Protein AF-A0A9L0J9Z4-F1 (afdb_monomer_lite)

Sequence (162 aa):
MTYRLHKELVSAAKSDNLDYRLGAIHSLVYKLPEKNREMLELLIRHLVNVCEYSKENLMTPSNMGVIFGPTLMRAQEDTVAAMMNIKFQNIVVEILIEHFVKIYSGPPEESAAPPVPPPRVTARRHKPITISKRLLRERTVFYTSSLDESEAILTGCESILI

Foldseek 3Di:
DDQVCLVQLLVQLPDPDPVSNLLSLLQSLVVDDPVLSVVVLVVLVVLLVVCVCCVPVVRHLLNVLLVCLCVSRPHPDDDPVVVVSSSSSSSSSSSCNVCVCVSPVDRPDPPDDRPDPPPPPPDPPDDPDPPPDDDDDDDDDDDDDDDDDDDDDDDDDDDDDD

Organism: Equus asinus (NCBI:txid9793)

InterPro domains:
  IPR000198 Rho GTPase-activating protein domain [PF00620] (1-76)
  IPR000198 Rho GTPase-activating protein domain [PS50238] (1-104)
  IPR000198 Rho GTPase-activating protein domain [SM00324] (1-101)
  IPR008936 Rho GTPase activation protein [G3DSA:1.10.555.10] (1-113)
  IPR008936 Rho GTPase activation protein [SSF48350] (1-107)
  IPR047234 GRAF family [PTHR12552] (1-144)

pLDDT: mean 78.12, std 23.97, range [29.77, 98.25]

Structure (mmCIF, N/CA/C/O backbone):
data_AF-A0A9L0J9Z4-F1
#
_entry.id   AF-A0A9L0J9Z4-F1
#
loop_
_atom_site.group_PDB
_atom_site.id
_atom_site.type_symbol
_atom_site.label_atom_id
_atom_site.label_alt_id
_atom_site.label_comp_id
_atom_site.label_asym_id
_atom_site.label_entity_id
_atom_site.label_seq_id
_atom_site.pdbx_PDB_ins_code
_atom_site.Cartn_x
_atom_site.Cartn_y
_atom_site.Cartn_z
_atom_site.occupancy
_atom_site.B_iso_or_equiv
_atom_site.auth_seq_id
_atom_site.auth_comp_id
_atom_site.auth_asym_id
_atom_site.auth_atom_id
_atom_site.pdbx_PDB_model_num
ATOM 1 N N . MET A 1 1 ? 5.183 -8.345 -1.638 1.00 73.69 1 MET A N 1
ATOM 2 C CA . MET A 1 1 ? 4.735 -8.205 -3.045 1.00 73.69 1 MET A CA 1
ATOM 3 C C . MET A 1 1 ? 5.771 -8.791 -3.992 1.00 73.69 1 MET A C 1
ATOM 5 O O . MET A 1 1 ? 6.926 -8.889 -3.607 1.00 73.69 1 MET A O 1
ATOM 9 N N . THR A 1 2 ? 5.393 -9.191 -5.211 1.00 83.81 2 THR A N 1
ATOM 10 C CA . THR A 1 2 ? 6.354 -9.691 -6.218 1.00 83.81 2 THR A CA 1
ATOM 11 C C . THR A 1 2 ? 6.984 -8.549 -7.022 1.00 83.81 2 THR A C 1
ATOM 13 O O . THR A 1 2 ? 6.273 -7.607 -7.374 1.00 83.81 2 THR A O 1
ATOM 16 N N . TYR A 1 3 ? 8.250 -8.681 -7.434 1.00 85.56 3 TYR A N 1
ATOM 17 C CA . TYR A 1 3 ? 8.933 -7.686 -8.281 1.00 85.56 3 TYR A CA 1
ATOM 18 C C . TYR A 1 3 ? 8.265 -7.457 -9.644 1.00 85.56 3 TYR A C 1
ATOM 20 O O . TYR A 1 3 ? 8.290 -6.344 -10.161 1.00 85.56 3 TYR A O 1
ATOM 28 N N . ARG A 1 4 ? 7.616 -8.484 -10.210 1.00 87.19 4 ARG A N 1
ATOM 29 C CA . ARG A 1 4 ? 6.991 -8.414 -11.543 1.00 87.19 4 ARG A CA 1
ATOM 30 C C . ARG A 1 4 ? 5.909 -7.334 -11.637 1.00 87.19 4 ARG A C 1
ATOM 32 O O . ARG A 1 4 ? 5.914 -6.565 -12.586 1.00 87.19 4 ARG A O 1
ATOM 39 N N . LEU A 1 5 ? 5.033 -7.251 -10.634 1.00 89.12 5 LEU A N 1
ATOM 40 C CA . LEU A 1 5 ? 3.915 -6.297 -10.606 1.00 89.12 5 LEU A CA 1
ATOM 41 C C . LEU A 1 5 ? 4.274 -4.952 -9.955 1.00 89.12 5 LEU A C 1
ATOM 43 O O . LEU A 1 5 ? 3.463 -4.030 -9.960 1.00 89.12 5 LEU A O 1
ATOM 47 N N . HIS A 1 6 ? 5.483 -4.817 -9.396 1.00 90.50 6 HIS A N 1
ATOM 48 C CA . HIS A 1 6 ? 5.912 -3.619 -8.665 1.00 90.50 6 HIS A CA 1
ATOM 49 C C . HIS A 1 6 ? 5.764 -2.344 -9.501 1.00 90.50 6 HIS A C 1
ATOM 51 O O . HIS A 1 6 ? 5.136 -1.383 -9.055 1.00 90.50 6 HIS A O 1
ATOM 57 N N . LYS A 1 7 ? 6.273 -2.363 -10.740 1.00 91.44 7 LYS A N 1
ATOM 58 C CA . LYS A 1 7 ? 6.216 -1.213 -11.654 1.00 91.44 7 LYS A CA 1
ATOM 59 C C . LYS A 1 7 ? 4.777 -0.806 -11.974 1.00 91.44 7 LYS A C 1
ATOM 61 O O . LYS A 1 7 ? 4.483 0.386 -12.004 1.00 91.44 7 LYS A O 1
ATOM 66 N N . GLU A 1 8 ? 3.888 -1.776 -12.181 1.00 93.56 8 GLU A N 1
ATOM 67 C CA . GLU A 1 8 ? 2.475 -1.529 -12.495 1.00 93.56 8 GLU A CA 1
ATOM 68 C C . GLU A 1 8 ? 1.733 -0.914 -11.306 1.00 93.56 8 GLU A C 1
ATOM 70 O O . GLU A 1 8 ? 1.020 0.071 -11.477 1.00 93.56 8 GLU A O 1
ATOM 75 N N . LEU A 1 9 ? 1.964 -1.418 -10.092 1.00 93.88 9 LEU A N 1
ATOM 76 C CA . LEU A 1 9 ? 1.356 -0.877 -8.871 1.00 93.88 9 LEU A CA 1
ATOM 77 C C . LEU A 1 9 ? 1.818 0.550 -8.582 1.00 93.88 9 LEU A C 1
ATOM 79 O O . LEU A 1 9 ? 1.002 1.431 -8.320 1.00 93.88 9 LEU A O 1
ATOM 83 N N . VAL A 1 10 ? 3.126 0.795 -8.689 1.00 94.31 10 VAL A N 1
ATOM 84 C CA . VAL A 1 10 ? 3.695 2.141 -8.551 1.00 94.31 10 VAL A CA 1
ATOM 85 C C . VAL A 1 10 ? 3.139 3.071 -9.629 1.00 94.31 10 VAL A C 1
ATOM 87 O O . VAL A 1 10 ? 2.851 4.230 -9.347 1.00 94.31 10 VAL A O 1
ATOM 90 N N . SER A 1 11 ? 2.972 2.588 -10.863 1.00 94.94 11 SER A N 1
ATOM 91 C CA . SER A 1 11 ? 2.389 3.382 -11.947 1.00 94.94 11 SER A CA 1
ATOM 92 C C .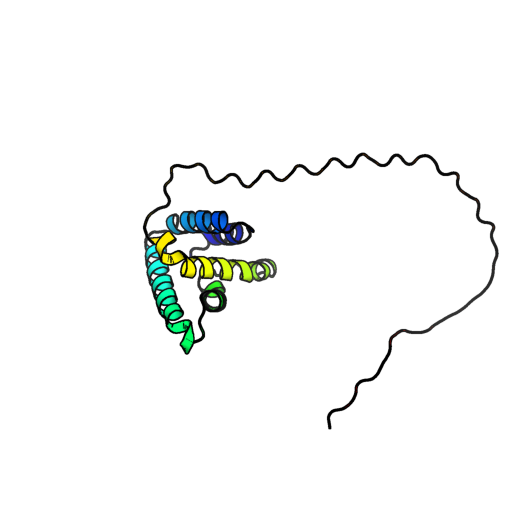 SER A 1 11 ? 0.909 3.687 -11.718 1.00 94.94 11 SER A C 1
ATOM 94 O O . SER A 1 11 ? 0.480 4.802 -11.998 1.00 94.94 11 SER A O 1
ATOM 96 N N . ALA A 1 12 ? 0.128 2.735 -11.204 1.00 95.69 12 ALA A N 1
ATOM 97 C CA . ALA A 1 12 ? -1.277 2.943 -10.868 1.00 95.69 12 ALA A CA 1
ATOM 98 C C . ALA A 1 12 ? -1.435 4.043 -9.809 1.00 95.69 12 ALA A C 1
ATOM 100 O O . ALA A 1 12 ? -2.237 4.959 -9.985 1.00 95.69 12 ALA A O 1
ATOM 101 N N . ALA A 1 13 ? -0.596 4.008 -8.770 1.00 95.94 13 ALA A N 1
ATOM 102 C CA . ALA A 1 13 ? -0.562 4.986 -7.683 1.00 95.94 13 ALA A CA 1
ATOM 103 C C . ALA A 1 13 ? -0.196 6.421 -8.104 1.00 95.94 13 ALA A C 1
ATOM 105 O O . ALA A 1 13 ? -0.444 7.351 -7.341 1.00 95.94 13 ALA A O 1
ATOM 106 N N . LYS A 1 14 ? 0.381 6.618 -9.297 1.00 95.69 14 LYS A N 1
ATOM 107 C CA . LYS A 1 14 ? 0.730 7.948 -9.830 1.00 95.69 14 LYS A CA 1
ATOM 108 C C . LYS A 1 14 ? -0.460 8.730 -10.381 1.00 95.69 14 LYS A C 1
ATOM 110 O O . LYS A 1 14 ? -0.297 9.906 -10.680 1.00 95.69 14 LYS A O 1
ATOM 115 N N . SER A 1 15 ? -1.608 8.086 -10.582 1.00 95.94 15 SER A N 1
ATOM 116 C CA . SER A 1 15 ? -2.807 8.762 -11.077 1.00 95.94 15 SER A CA 1
ATOM 117 C C . SER A 1 15 ? -3.391 9.694 -10.016 1.00 95.94 15 SER A C 1
ATOM 119 O O . SER A 1 15 ? -3.448 9.340 -8.842 1.00 95.94 15 SER A O 1
ATOM 121 N N . ASP A 1 16 ? -3.897 10.850 -10.434 1.00 93.06 16 ASP A N 1
ATOM 122 C CA . ASP A 1 16 ? -4.591 11.784 -9.538 1.00 93.06 16 ASP A CA 1
ATOM 123 C C . ASP A 1 16 ? -6.038 11.347 -9.235 1.00 93.06 16 ASP A C 1
ATOM 125 O O . ASP A 1 16 ? -6.692 11.897 -8.354 1.00 93.06 16 ASP A O 1
ATOM 129 N N . ASN A 1 17 ? -6.553 10.342 -9.951 1.00 95.31 17 ASN A N 1
ATOM 130 C CA . ASN A 1 17 ? -7.900 9.812 -9.758 1.00 95.31 17 ASN A CA 1
ATOM 131 C C . ASN A 1 17 ? -7.885 8.625 -8.775 1.00 95.31 17 ASN A C 1
ATOM 133 O O . ASN A 1 17 ? -7.281 7.583 -9.053 1.00 95.31 17 ASN A O 1
ATOM 137 N N . LEU A 1 18 ? -8.583 8.776 -7.642 1.00 93.25 18 LEU A N 1
ATOM 138 C CA . LEU A 1 18 ? -8.679 7.754 -6.596 1.00 93.25 18 LEU A CA 1
ATOM 139 C C . LEU A 1 18 ? -9.398 6.482 -7.067 1.00 93.25 18 LEU A C 1
ATOM 141 O O . LEU A 1 18 ? -8.901 5.387 -6.810 1.00 93.25 18 LEU A O 1
ATOM 145 N N . ASP A 1 19 ? -10.512 6.602 -7.790 1.00 93.31 19 ASP A N 1
ATOM 146 C CA . ASP A 1 19 ? -11.256 5.445 -8.305 1.00 93.31 19 ASP A CA 1
ATOM 147 C C . ASP A 1 19 ? -10.404 4.621 -9.272 1.00 93.31 19 ASP A C 1
ATOM 149 O O . ASP A 1 19 ? -10.380 3.391 -9.201 1.00 93.31 19 ASP A O 1
ATOM 153 N N . TYR A 1 20 ? -9.633 5.300 -10.128 1.00 95.25 20 TYR A N 1
ATOM 154 C CA . TYR A 1 20 ? -8.666 4.643 -11.001 1.00 95.25 20 TYR A CA 1
ATOM 155 C C . TYR A 1 20 ? -7.579 3.927 -10.193 1.00 95.25 20 TYR A C 1
ATOM 157 O O . TYR A 1 20 ? -7.294 2.759 -10.460 1.00 95.25 20 TYR A O 1
ATOM 165 N N . ARG A 1 21 ? -6.975 4.602 -9.201 1.00 96.31 21 ARG A N 1
ATOM 166 C CA . ARG A 1 21 ? -5.944 4.004 -8.333 1.00 96.31 21 ARG A CA 1
ATOM 167 C C . ARG A 1 21 ? -6.466 2.738 -7.668 1.00 96.31 21 ARG A C 1
ATOM 169 O O . ARG A 1 21 ? -5.814 1.701 -7.742 1.00 96.31 21 ARG A O 1
ATOM 176 N N . LEU A 1 22 ? -7.644 2.825 -7.062 1.00 95.56 22 LEU A N 1
ATOM 177 C CA . LEU A 1 22 ? -8.287 1.728 -6.360 1.00 95.56 22 LEU A CA 1
ATOM 178 C C . LEU A 1 22 ? -8.600 0.557 -7.297 1.00 95.56 22 LEU A C 1
ATOM 180 O O . LEU A 1 22 ? -8.199 -0.565 -7.006 1.00 95.56 22 LEU A O 1
ATOM 184 N N . GLY A 1 23 ? -9.253 0.809 -8.436 1.00 94.75 23 GLY A N 1
ATOM 185 C CA . GLY A 1 23 ? -9.599 -0.242 -9.398 1.00 94.75 23 GLY A CA 1
ATOM 186 C C . GLY A 1 23 ? -8.368 -0.925 -10.005 1.00 94.75 23 GLY A C 1
ATOM 187 O O . GLY A 1 23 ? -8.319 -2.153 -10.122 1.00 94.75 23 GLY A O 1
ATOM 188 N N . ALA A 1 24 ? -7.333 -0.146 -10.331 1.00 95.69 24 ALA A N 1
ATOM 189 C CA . ALA A 1 24 ? -6.078 -0.677 -10.851 1.00 95.69 24 ALA A CA 1
ATOM 190 C C . ALA A 1 24 ? -5.326 -1.505 -9.796 1.00 95.69 24 ALA A C 1
ATOM 192 O O . ALA A 1 24 ? -4.886 -2.615 -10.096 1.00 95.69 24 ALA A O 1
ATOM 193 N N . ILE A 1 25 ? -5.207 -1.010 -8.558 1.00 96.50 25 ILE A N 1
ATOM 194 C CA . ILE A 1 25 ? -4.559 -1.741 -7.459 1.00 96.50 25 ILE A CA 1
ATOM 195 C C . ILE A 1 25 ? -5.333 -3.022 -7.136 1.00 96.50 25 ILE A C 1
ATOM 197 O O . ILE A 1 25 ? -4.711 -4.074 -7.030 1.00 96.50 25 ILE A O 1
ATOM 201 N N . HIS A 1 26 ? -6.666 -2.971 -7.061 1.00 96.00 26 HIS A N 1
ATOM 202 C CA . HIS A 1 26 ? -7.516 -4.149 -6.854 1.00 96.00 26 HIS A CA 1
ATOM 203 C C . HIS A 1 26 ? -7.257 -5.214 -7.923 1.00 96.00 26 HIS A C 1
ATOM 205 O O . HIS A 1 26 ? -6.934 -6.356 -7.599 1.00 96.00 26 HIS A O 1
ATOM 211 N N . SER A 1 27 ? -7.262 -4.817 -9.197 1.00 95.31 27 SER A N 1
ATOM 212 C CA . SER A 1 27 ? -6.959 -5.718 -10.315 1.00 95.31 27 SER A CA 1
ATOM 213 C C . SER A 1 27 ? -5.558 -6.327 -10.223 1.00 95.31 27 SER A C 1
ATOM 215 O O . SER A 1 27 ? -5.367 -7.516 -10.472 1.00 95.31 27 SER A O 1
ATOM 217 N N . LEU A 1 28 ? -4.557 -5.531 -9.843 1.00 95.56 28 LEU A N 1
ATOM 218 C CA . LEU A 1 28 ? -3.171 -5.984 -9.715 1.00 95.56 28 LEU A CA 1
ATOM 219 C C . LEU A 1 28 ? -2.962 -6.917 -8.515 1.00 95.56 28 LEU A C 1
ATOM 221 O O . LEU A 1 28 ? -2.180 -7.860 -8.618 1.00 95.56 28 LEU A O 1
ATOM 225 N N . VAL A 1 29 ? -3.674 -6.707 -7.406 1.00 95.56 29 VAL A N 1
ATOM 226 C CA . VAL A 1 29 ? -3.644 -7.608 -6.242 1.00 95.56 29 VAL A CA 1
ATOM 227 C C . VAL A 1 29 ? -4.146 -9.000 -6.623 1.00 95.56 29 VAL A C 1
ATOM 229 O O . VAL A 1 29 ? -3.532 -9.995 -6.239 1.00 95.56 29 VAL A O 1
ATOM 232 N N . TYR A 1 30 ? -5.196 -9.100 -7.443 1.00 94.81 30 TYR A N 1
ATOM 233 C CA . TYR A 1 30 ? -5.715 -10.400 -7.887 1.00 94.81 30 TYR A CA 1
ATOM 234 C C . TYR A 1 30 ? -4.832 -11.101 -8.927 1.00 94.81 30 TYR A C 1
ATOM 236 O O . TYR A 1 30 ? -4.912 -12.322 -9.046 1.00 94.81 30 TYR A O 1
ATOM 244 N N . LYS A 1 31 ? -3.926 -10.374 -9.596 1.00 94.38 31 LYS A N 1
ATOM 245 C CA . LYS A 1 31 ? -2.885 -10.946 -10.472 1.00 94.38 31 LYS A CA 1
ATOM 246 C C . LYS A 1 31 ? -1.681 -11.521 -9.716 1.00 94.38 31 LYS A C 1
ATOM 248 O O . LYS A 1 31 ? -0.825 -12.153 -10.338 1.00 94.38 31 LYS A O 1
ATOM 253 N N . LEU A 1 32 ? -1.562 -11.286 -8.407 1.00 93.06 32 LEU A N 1
ATOM 254 C CA . LEU A 1 32 ? -0.500 -11.897 -7.606 1.00 93.06 32 LEU A CA 1
ATOM 255 C C . LEU A 1 32 ? -0.672 -13.424 -7.561 1.00 93.06 32 LEU A C 1
ATOM 257 O O . LEU A 1 32 ? -1.806 -13.909 -7.538 1.00 93.06 32 LEU A O 1
ATOM 261 N N . PRO A 1 33 ? 0.433 -14.189 -7.462 1.00 94.62 33 PRO A N 1
ATOM 262 C CA . PRO A 1 33 ? 0.347 -15.606 -7.136 1.00 94.62 33 PRO A CA 1
ATOM 263 C C . PRO A 1 33 ? -0.450 -15.809 -5.844 1.00 94.62 33 PRO A C 1
ATOM 265 O O . PRO A 1 33 ? -0.292 -15.040 -4.894 1.00 94.62 33 PRO A O 1
ATOM 268 N N . GLU A 1 34 ? -1.271 -16.857 -5.801 1.00 93.06 34 GLU A N 1
ATOM 269 C CA . GLU A 1 34 ? -2.221 -17.127 -4.713 1.00 93.06 34 GLU A CA 1
ATOM 270 C C . GLU A 1 34 ? -1.576 -17.022 -3.326 1.00 93.06 34 GLU A C 1
ATOM 272 O O . GLU A 1 34 ? -2.011 -16.218 -2.506 1.00 93.06 34 GLU A O 1
ATOM 277 N N . LYS A 1 35 ? -0.453 -17.716 -3.109 1.00 94.50 35 LYS A N 1
ATOM 278 C CA . LYS A 1 35 ? 0.291 -17.685 -1.839 1.00 94.50 35 LYS A CA 1
ATOM 279 C C . LYS A 1 35 ? 0.743 -16.279 -1.440 1.00 94.50 35 LYS A C 1
ATOM 281 O O . LYS A 1 35 ? 0.722 -15.924 -0.266 1.00 94.50 35 LYS A O 1
ATOM 286 N N . ASN A 1 36 ? 1.155 -15.457 -2.405 1.00 94.06 36 ASN A N 1
ATOM 287 C CA . ASN A 1 36 ? 1.555 -14.078 -2.131 1.00 94.06 36 ASN A CA 1
ATOM 288 C C . ASN A 1 36 ? 0.353 -13.192 -1.798 1.00 94.06 36 ASN A C 1
ATOM 290 O O . ASN A 1 36 ? 0.490 -12.304 -0.959 1.00 94.06 36 ASN A O 1
ATOM 294 N N . ARG A 1 37 ? -0.794 -13.420 -2.449 1.00 95.06 37 ARG A N 1
ATOM 295 C CA . ARG A 1 37 ? -2.040 -12.696 -2.182 1.00 95.06 37 ARG A CA 1
ATOM 296 C C . ARG A 1 37 ? -2.592 -13.034 -0.797 1.00 95.06 37 ARG A C 1
ATOM 298 O O . ARG A 1 37 ? -2.882 -12.111 -0.051 1.00 95.06 37 ARG A O 1
ATOM 305 N N . GLU A 1 38 ? -2.644 -14.315 -0.429 1.00 95.31 38 GLU A N 1
ATOM 306 C CA . GLU A 1 38 ? -3.067 -14.781 0.906 1.00 95.31 38 GLU A CA 1
ATOM 307 C C . GLU A 1 38 ? -2.222 -14.142 2.020 1.00 95.31 38 GLU A C 1
ATOM 309 O O . GLU A 1 38 ? -2.746 -13.600 2.992 1.00 95.31 38 GLU A O 1
ATOM 314 N N . MET A 1 39 ? -0.895 -14.151 1.855 1.00 96.81 39 MET A N 1
ATOM 315 C CA . MET A 1 39 ? 0.021 -13.534 2.817 1.00 96.81 39 MET A CA 1
ATOM 316 C C . MET A 1 39 ? -0.147 -12.015 2.898 1.00 96.81 39 MET A C 1
ATOM 318 O O . MET A 1 39 ? -0.075 -11.447 3.987 1.00 96.81 39 MET A O 1
ATOM 322 N N . LEU A 1 40 ? -0.358 -11.350 1.758 1.00 96.69 40 LEU A N 1
ATOM 323 C CA . LEU A 1 40 ? -0.620 -9.914 1.735 1.00 96.69 40 LEU A CA 1
ATOM 324 C C . LEU A 1 40 ? -1.932 -9.591 2.451 1.00 96.69 40 LEU A C 1
ATOM 326 O O . LEU A 1 40 ? -1.958 -8.671 3.258 1.00 96.69 40 LEU A O 1
ATOM 330 N N . GLU A 1 41 ? -2.989 -10.358 2.202 1.00 96.88 41 GLU A N 1
ATOM 331 C CA . GLU A 1 41 ? -4.284 -10.173 2.849 1.00 96.88 41 GLU A CA 1
ATOM 332 C C . GLU A 1 41 ? -4.171 -10.288 4.372 1.00 96.88 41 GLU A C 1
ATOM 334 O O . GLU A 1 41 ? -4.639 -9.405 5.087 1.00 96.88 41 GLU A O 1
ATOM 339 N N . LEU A 1 42 ? -3.501 -11.335 4.868 1.00 97.69 42 LEU A N 1
ATOM 340 C CA . LEU A 1 42 ? -3.260 -11.531 6.300 1.00 97.69 42 LEU A CA 1
ATOM 341 C C . LEU A 1 42 ? -2.550 -10.330 6.925 1.00 97.69 42 LEU A C 1
ATOM 343 O O . LEU A 1 42 ? -2.942 -9.857 7.993 1.00 97.69 42 L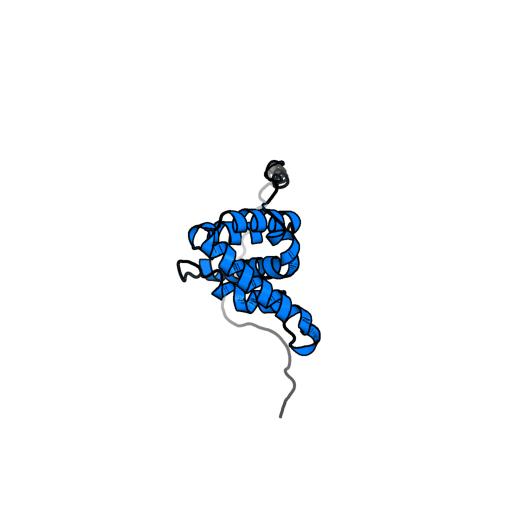EU A O 1
ATOM 347 N N . LEU A 1 43 ? -1.520 -9.827 6.245 1.00 97.69 43 LEU A N 1
ATOM 348 C CA . LEU A 1 43 ? -0.745 -8.693 6.720 1.00 97.69 43 LEU A CA 1
ATOM 349 C C . LEU A 1 43 ? -1.576 -7.411 6.723 1.00 97.69 43 LEU A C 1
ATOM 351 O O . LEU A 1 43 ? -1.635 -6.740 7.748 1.00 97.69 43 LEU A O 1
ATOM 355 N N . ILE A 1 44 ? -2.243 -7.078 5.616 1.00 98.12 44 ILE A N 1
ATOM 356 C CA . ILE A 1 44 ? -3.045 -5.851 5.521 1.00 98.12 44 ILE A CA 1
ATOM 357 C C . ILE A 1 44 ? -4.197 -5.882 6.527 1.00 98.12 44 ILE A C 1
ATOM 359 O O . ILE A 1 44 ? -4.433 -4.876 7.187 1.00 98.12 44 ILE A O 1
ATOM 363 N N . ARG A 1 45 ? -4.846 -7.035 6.732 1.00 98.25 45 ARG A N 1
ATOM 364 C CA . ARG A 1 45 ? -5.886 -7.197 7.759 1.00 98.25 45 ARG A CA 1
ATOM 365 C C . ARG A 1 45 ? -5.366 -6.875 9.158 1.00 98.25 45 ARG A C 1
ATOM 367 O O . ARG A 1 45 ? -6.045 -6.209 9.929 1.00 98.25 45 ARG A O 1
ATOM 374 N N . HIS A 1 46 ? -4.146 -7.303 9.479 1.00 98.12 46 HIS A N 1
ATOM 375 C CA . HIS A 1 46 ? -3.514 -6.929 10.740 1.00 98.12 46 HIS A CA 1
ATOM 376 C C . HIS A 1 46 ? -3.280 -5.413 10.838 1.00 98.12 46 HIS A C 1
ATOM 378 O O . HIS A 1 46 ? -3.573 -4.827 11.877 1.00 98.12 46 HIS A O 1
ATOM 384 N N . LEU A 1 47 ? -2.811 -4.763 9.765 1.00 97.94 47 LEU A N 1
ATOM 385 C CA . LEU A 1 47 ? -2.593 -3.309 9.774 1.00 97.94 47 LEU A CA 1
ATOM 386 C C . LEU A 1 47 ? -3.908 -2.530 9.921 1.00 97.94 47 LEU A C 1
ATOM 388 O O . LEU A 1 47 ? -3.928 -1.525 10.624 1.00 97.94 47 LEU A O 1
ATOM 392 N N . VAL A 1 48 ? -5.000 -3.008 9.315 1.00 98.25 48 VAL A N 1
ATOM 393 C CA . VAL A 1 48 ? -6.345 -2.437 9.498 1.00 98.25 48 VAL A CA 1
ATOM 394 C C . VAL A 1 48 ? -6.727 -2.452 10.975 1.00 98.25 48 VAL A C 1
ATOM 396 O O . VAL A 1 48 ? -7.049 -1.398 11.513 1.00 98.25 48 VAL A O 1
ATOM 399 N N . ASN A 1 49 ? -6.586 -3.595 11.653 1.00 98.00 49 ASN A N 1
ATOM 400 C CA . ASN A 1 49 ? -6.872 -3.695 13.087 1.00 98.00 49 ASN A CA 1
ATOM 401 C C . ASN A 1 49 ? -6.001 -2.735 13.912 1.00 98.00 49 ASN A C 1
ATOM 403 O O . ASN A 1 49 ? -6.485 -2.119 14.852 1.00 98.00 49 ASN A O 1
ATOM 407 N N . VAL A 1 50 ? -4.720 -2.561 13.565 1.00 97.94 50 VAL A N 1
ATOM 408 C CA . VAL A 1 50 ? -3.848 -1.578 14.239 1.00 97.94 50 VAL A CA 1
ATOM 409 C C . VAL A 1 50 ? -4.379 -0.150 14.057 1.00 97.94 50 VAL A C 1
ATOM 411 O O . VAL A 1 50 ? -4.385 0.623 15.019 1.00 97.94 50 VAL A O 1
ATOM 414 N N . CYS A 1 51 ? -4.862 0.194 12.860 1.00 97.88 51 CYS A N 1
ATOM 415 C CA . CYS A 1 51 ? -5.439 1.505 12.562 1.00 97.88 51 CYS A CA 1
ATOM 416 C C . CYS A 1 51 ? -6.776 1.773 13.274 1.00 97.88 51 CYS A C 1
ATOM 418 O O . CYS A 1 51 ? -7.106 2.940 13.506 1.00 97.88 51 CYS A O 1
ATOM 420 N N . GLU A 1 52 ? -7.527 0.744 13.677 1.00 97.31 52 GLU A N 1
ATOM 421 C CA . GLU A 1 52 ? -8.746 0.917 14.489 1.00 97.31 52 GLU A CA 1
ATOM 422 C C . GLU A 1 52 ? -8.442 1.562 15.854 1.00 97.31 52 GLU A C 1
ATOM 424 O O . GLU A 1 52 ? -9.245 2.341 16.367 1.00 97.31 52 GLU A O 1
ATOM 429 N N . TYR A 1 53 ? -7.237 1.341 16.390 1.00 97.44 53 TYR A N 1
ATOM 430 C CA . TYR A 1 53 ? -6.742 1.943 17.636 1.00 97.44 53 TYR A CA 1
ATOM 431 C C . TYR A 1 53 ? -5.920 3.225 17.412 1.00 97.44 53 TYR A C 1
ATOM 433 O O . TYR A 1 53 ? -5.194 3.673 18.303 1.00 97.44 53 TYR A O 1
ATOM 441 N N . SER A 1 54 ? -6.037 3.851 16.235 1.00 97.38 54 SER A N 1
ATOM 442 C CA . SER A 1 54 ? -5.257 5.042 15.849 1.00 97.38 54 SER A CA 1
ATOM 443 C C . SER A 1 54 ? -5.401 6.237 16.794 1.00 97.38 54 SER A C 1
ATOM 445 O O . SER A 1 54 ? -4.495 7.062 16.871 1.00 97.38 54 SER A O 1
ATOM 447 N N . LYS A 1 55 ? -6.494 6.324 17.562 1.00 97.19 55 LYS A N 1
ATOM 448 C CA . LYS A 1 55 ? -6.682 7.364 18.589 1.00 97.19 55 LYS A CA 1
ATOM 449 C C . LYS A 1 55 ? -5.689 7.255 19.751 1.00 97.19 55 LYS A C 1
ATOM 451 O O . LYS A 1 55 ? -5.389 8.269 20.370 1.00 97.19 55 LYS A O 1
ATOM 456 N N . GLU A 1 56 ? -5.194 6.052 20.039 1.00 97.50 56 GLU A N 1
ATOM 457 C CA . GLU A 1 56 ? -4.274 5.779 21.150 1.00 97.50 56 GLU A CA 1
ATOM 458 C C . GLU A 1 56 ? -2.844 5.556 20.654 1.00 97.50 56 GLU A C 1
ATOM 460 O O . GLU A 1 56 ? -1.903 6.130 21.196 1.00 97.50 56 GLU A O 1
ATOM 465 N N . ASN A 1 57 ? -2.670 4.753 19.599 1.00 96.94 57 ASN A N 1
ATOM 466 C CA . ASN A 1 57 ? -1.345 4.412 19.073 1.00 96.94 57 ASN A CA 1
ATOM 467 C C . ASN A 1 57 ? -0.827 5.397 18.007 1.00 96.94 57 ASN A C 1
ATOM 469 O O . ASN A 1 57 ? 0.328 5.292 17.602 1.00 96.94 57 ASN A O 1
ATOM 473 N N . LEU A 1 58 ? -1.659 6.349 17.560 1.00 97.25 58 LEU A N 1
ATOM 474 C CA . LEU A 1 58 ? -1.341 7.363 16.542 1.00 97.25 58 LEU A CA 1
ATOM 475 C C . LEU A 1 58 ? -1.002 6.791 15.149 1.00 97.25 58 LEU A C 1
ATOM 477 O O . LEU A 1 58 ? -0.460 7.490 14.289 1.00 97.25 58 LEU A O 1
ATOM 481 N N . MET A 1 59 ? -1.349 5.530 14.887 1.00 98.00 59 MET A N 1
ATOM 482 C CA . MET A 1 59 ? -1.052 4.831 13.637 1.00 98.00 59 MET A CA 1
ATOM 483 C C . MET A 1 59 ? -2.224 4.924 12.660 1.00 98.00 59 MET A C 1
ATOM 485 O O . MET A 1 59 ? -3.051 4.020 12.551 1.00 98.00 59 MET A O 1
ATOM 489 N N . THR A 1 60 ? -2.297 6.029 11.919 1.00 98.25 60 THR A N 1
ATOM 490 C CA . THR A 1 60 ? -3.243 6.183 10.802 1.00 98.25 60 THR A CA 1
ATOM 491 C C . THR A 1 60 ? -2.839 5.318 9.596 1.00 98.25 60 THR A C 1
ATOM 493 O O . THR A 1 60 ? -1.665 4.948 9.480 1.00 98.25 60 THR A O 1
ATOM 496 N N . PRO A 1 61 ? -3.757 5.027 8.653 1.00 97.88 61 PRO A N 1
ATOM 497 C CA . PRO A 1 61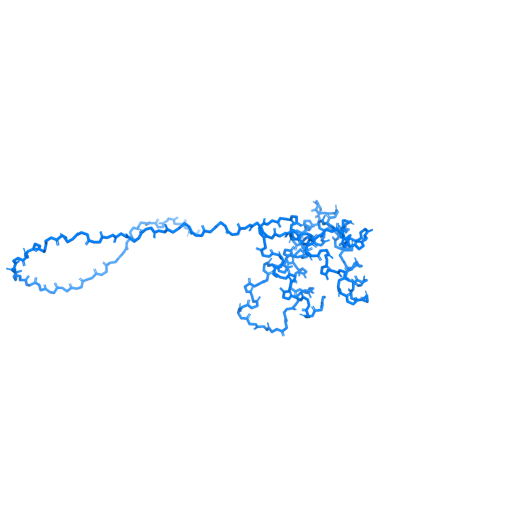 ? -3.419 4.319 7.415 1.00 97.88 61 PRO A CA 1
ATOM 498 C C . PRO A 1 61 ? -2.260 4.962 6.644 1.00 97.88 61 PRO A C 1
ATOM 500 O O . PRO A 1 61 ? -1.380 4.249 6.163 1.00 97.88 61 PRO A O 1
ATOM 503 N N . SER A 1 62 ? -2.185 6.297 6.610 1.00 97.75 62 SER A N 1
ATOM 504 C CA . SER A 1 62 ? -1.068 7.029 6.002 1.00 97.75 62 SER A CA 1
ATOM 505 C C . SER A 1 62 ? 0.264 6.755 6.713 1.00 97.75 62 SER A C 1
ATOM 507 O O . SER A 1 62 ? 1.267 6.474 6.054 1.00 97.75 62 SER A O 1
ATOM 509 N N . ASN A 1 63 ? 0.289 6.759 8.055 1.00 97.62 63 ASN A N 1
ATOM 510 C CA . ASN A 1 63 ? 1.492 6.437 8.838 1.00 97.62 63 ASN A CA 1
ATOM 511 C C . ASN A 1 63 ? 1.937 4.990 8.597 1.00 97.62 63 ASN A C 1
ATOM 513 O O . ASN A 1 63 ? 3.120 4.717 8.380 1.00 97.62 63 ASN A O 1
ATOM 517 N N . MET A 1 64 ? 0.978 4.065 8.561 1.00 97.94 64 MET A N 1
ATOM 518 C CA . MET A 1 64 ? 1.237 2.665 8.232 1.00 97.94 64 MET A CA 1
ATOM 519 C C . MET A 1 64 ? 1.768 2.511 6.805 1.00 97.94 64 MET A C 1
ATOM 521 O O . MET A 1 64 ? 2.718 1.761 6.587 1.00 97.94 64 MET A O 1
ATOM 525 N N . GLY A 1 65 ? 1.229 3.267 5.847 1.00 97.25 65 GLY A N 1
ATOM 526 C CA . GLY A 1 65 ? 1.723 3.329 4.475 1.00 97.25 65 GLY A CA 1
ATOM 527 C C . GLY A 1 65 ? 3.184 3.770 4.399 1.00 97.25 65 GLY A C 1
ATOM 528 O O . GLY A 1 65 ? 3.970 3.151 3.686 1.00 97.25 65 GLY A O 1
ATOM 529 N N . VAL A 1 66 ? 3.588 4.778 5.177 1.00 97.12 66 VAL A N 1
ATOM 530 C CA . VAL A 1 66 ? 4.985 5.249 5.231 1.00 97.12 66 VAL A CA 1
ATOM 531 C C . VAL A 1 66 ? 5.944 4.178 5.760 1.00 97.12 66 VAL A C 1
ATOM 533 O O . VAL A 1 66 ? 7.045 4.028 5.232 1.00 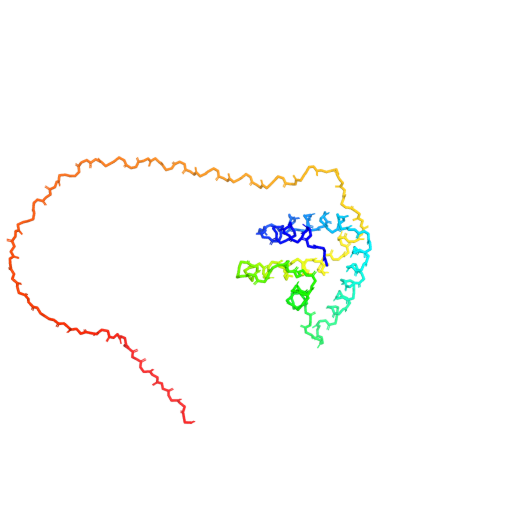97.12 66 VAL A O 1
ATOM 536 N N . ILE A 1 67 ? 5.533 3.415 6.772 1.00 96.06 67 ILE A N 1
ATOM 537 C CA . ILE A 1 67 ? 6.382 2.413 7.436 1.00 96.06 67 ILE A CA 1
ATOM 538 C C . ILE A 1 67 ? 6.456 1.116 6.623 1.00 96.06 67 ILE A C 1
ATOM 540 O O . ILE A 1 67 ? 7.528 0.534 6.431 1.00 96.06 67 ILE A O 1
ATOM 544 N N . PHE A 1 68 ? 5.309 0.649 6.128 1.00 96.94 68 PHE A N 1
ATOM 545 C CA . PHE A 1 68 ? 5.200 -0.633 5.438 1.00 96.94 68 PHE A CA 1
ATOM 546 C C . PHE A 1 68 ? 5.375 -0.527 3.922 1.00 96.94 68 PHE A C 1
ATOM 548 O O . PHE A 1 68 ? 5.715 -1.533 3.301 1.00 96.94 68 PHE A O 1
ATOM 555 N N . GLY A 1 69 ? 5.224 0.656 3.320 1.00 95.69 69 GLY A N 1
ATOM 556 C CA . GLY A 1 69 ? 5.445 0.908 1.891 1.00 95.69 69 GLY A CA 1
ATOM 557 C C . GLY A 1 69 ? 6.780 0.355 1.380 1.00 95.69 69 GLY A C 1
ATOM 558 O O . GLY A 1 69 ? 6.771 -0.561 0.548 1.00 95.69 69 GLY A O 1
ATOM 559 N N . PRO A 1 70 ? 7.925 0.809 1.924 1.00 92.81 70 PRO A N 1
ATOM 560 C CA . PRO A 1 70 ? 9.248 0.343 1.499 1.00 92.81 70 PRO A CA 1
ATOM 561 C C . PRO A 1 70 ? 9.479 -1.153 1.762 1.00 92.81 70 PRO A C 1
ATOM 563 O O . PRO A 1 70 ? 10.183 -1.828 1.010 1.00 92.81 70 PRO A O 1
ATOM 566 N N . THR A 1 71 ? 8.868 -1.684 2.824 1.00 93.00 71 THR A N 1
ATOM 567 C CA . THR A 1 71 ? 9.037 -3.078 3.259 1.00 93.00 71 THR A CA 1
ATOM 568 C C . THR A 1 71 ? 8.255 -4.048 2.371 1.00 93.00 71 THR A C 1
ATOM 570 O O . THR A 1 71 ? 8.785 -5.076 1.949 1.00 93.00 71 THR A O 1
ATOM 573 N N . LEU A 1 72 ? 7.001 -3.726 2.044 1.00 93.25 72 LEU A N 1
ATOM 574 C CA . LEU A 1 72 ? 6.118 -4.590 1.257 1.00 93.25 72 LEU A CA 1
ATOM 575 C C . LEU A 1 72 ? 6.370 -4.485 -0.247 1.00 93.25 72 LEU A C 1
ATOM 577 O O . LEU A 1 72 ? 6.140 -5.464 -0.968 1.00 93.25 72 LEU A O 1
ATOM 581 N N . MET A 1 73 ? 6.830 -3.318 -0.711 1.00 92.12 73 MET A N 1
ATOM 582 C CA . MET A 1 73 ? 7.030 -2.974 -2.119 1.00 92.12 73 MET A CA 1
ATOM 583 C C . MET A 1 73 ? 8.481 -2.598 -2.434 1.00 92.12 73 MET A C 1
ATOM 585 O O . MET A 1 73 ? 8.740 -1.657 -3.189 1.00 92.12 73 MET A O 1
ATOM 589 N N . ARG A 1 74 ? 9.435 -3.357 -1.890 1.00 87.38 74 ARG A N 1
ATOM 590 C CA . ARG A 1 74 ? 10.859 -3.187 -2.194 1.00 87.38 74 ARG A CA 1
ATOM 591 C C . ARG A 1 74 ? 11.097 -3.205 -3.712 1.00 87.38 74 ARG A C 1
ATOM 593 O O . ARG A 1 74 ? 10.635 -4.111 -4.409 1.00 87.38 74 ARG A O 1
ATOM 600 N N . ALA A 1 75 ? 11.814 -2.203 -4.218 1.00 81.31 75 ALA A N 1
ATOM 601 C CA . ALA A 1 75 ? 12.255 -2.176 -5.610 1.00 81.31 75 ALA A CA 1
ATOM 602 C C . ALA A 1 75 ? 13.308 -3.269 -5.862 1.00 81.31 75 ALA A C 1
ATOM 604 O O . ALA A 1 75 ? 13.997 -3.702 -4.943 1.00 81.31 75 ALA A O 1
ATOM 605 N N . GLN A 1 76 ? 13.428 -3.738 -7.104 1.00 83.56 76 GLN A N 1
ATOM 606 C CA . GLN A 1 76 ? 14.438 -4.745 -7.453 1.00 83.56 76 GLN A CA 1
ATOM 607 C C . GLN A 1 76 ? 15.867 -4.177 -7.415 1.00 83.56 76 GLN A C 1
ATOM 609 O O . GLN A 1 76 ? 16.810 -4.920 -7.170 1.00 83.56 76 GLN A O 1
ATOM 614 N N . GLU A 1 77 ? 16.011 -2.872 -7.645 1.00 83.50 77 GLU A N 1
ATOM 615 C CA . GLU A 1 77 ? 17.290 -2.167 -7.711 1.00 83.50 77 GLU A CA 1
ATOM 616 C C . GLU A 1 77 ? 17.244 -0.901 -6.845 1.00 83.50 77 GLU A C 1
ATOM 618 O O . GLU A 1 77 ? 16.271 -0.139 -6.901 1.00 83.50 77 GLU A O 1
ATOM 623 N N . ASP A 1 78 ? 18.322 -0.642 -6.105 1.00 83.75 78 ASP A N 1
ATOM 624 C CA . ASP A 1 78 ? 18.465 0.509 -5.206 1.00 83.75 78 ASP A CA 1
ATOM 625 C C . ASP A 1 78 ? 19.052 1.726 -5.947 1.00 83.75 78 ASP A C 1
ATOM 627 O O . ASP A 1 78 ? 20.172 2.170 -5.705 1.00 83.75 78 ASP A O 1
ATOM 631 N N . THR A 1 79 ? 18.291 2.262 -6.905 1.00 89.81 79 THR A N 1
ATOM 632 C CA . THR A 1 79 ? 18.686 3.438 -7.706 1.00 89.81 79 THR A CA 1
ATOM 633 C C . THR A 1 79 ? 18.042 4.734 -7.207 1.00 89.81 79 THR A C 1
ATOM 635 O O . THR A 1 79 ? 16.979 4.724 -6.586 1.00 89.81 79 THR A O 1
ATOM 638 N N . VAL A 1 80 ? 18.615 5.891 -7.565 1.00 90.38 80 VAL A N 1
ATOM 639 C CA . VAL A 1 80 ? 18.006 7.213 -7.286 1.00 90.38 80 VAL A CA 1
ATOM 640 C C . VAL A 1 80 ? 16.595 7.315 -7.885 1.00 90.38 80 VAL A C 1
ATOM 642 O O . VAL A 1 80 ? 15.674 7.837 -7.258 1.00 90.38 80 VAL A O 1
ATOM 645 N N . ALA A 1 81 ? 16.384 6.746 -9.075 1.00 86.50 81 ALA A N 1
ATOM 646 C CA . ALA A 1 81 ? 15.063 6.676 -9.695 1.00 86.50 81 ALA A CA 1
ATOM 647 C C . ALA A 1 81 ? 14.077 5.811 -8.884 1.00 86.50 81 ALA A C 1
ATOM 649 O O . ALA A 1 81 ? 12.888 6.129 -8.821 1.00 86.50 81 ALA A O 1
ATOM 650 N N . ALA A 1 82 ? 14.543 4.739 -8.233 1.00 85.62 82 ALA A N 1
ATOM 651 C CA . ALA A 1 82 ? 13.720 3.937 -7.331 1.00 85.62 82 ALA A CA 1
ATOM 652 C C . ALA A 1 82 ? 13.319 4.726 -6.073 1.00 85.62 82 ALA A C 1
ATOM 654 O O . ALA A 1 82 ? 12.156 4.660 -5.669 1.00 85.62 82 ALA A O 1
ATOM 655 N N . MET A 1 83 ? 14.222 5.550 -5.529 1.00 89.50 83 MET A N 1
ATOM 656 C CA . MET A 1 83 ? 13.935 6.416 -4.376 1.00 89.50 83 MET A CA 1
ATOM 657 C C . MET A 1 83 ? 12.805 7.415 -4.662 1.00 89.50 83 MET A C 1
ATOM 659 O O . MET A 1 83 ? 11.919 7.610 -3.832 1.00 89.50 83 MET A O 1
ATOM 663 N N . MET A 1 84 ? 12.753 7.980 -5.876 1.00 90.44 84 MET A N 1
ATOM 664 C CA . MET A 1 84 ? 11.669 8.886 -6.295 1.00 90.44 84 MET A CA 1
ATOM 665 C C . MET A 1 84 ? 10.283 8.220 -6.303 1.00 90.44 84 MET A C 1
ATOM 667 O O . MET A 1 84 ? 9.261 8.910 -6.273 1.00 90.44 84 MET A O 1
ATOM 671 N N . ASN A 1 85 ? 10.231 6.885 -6.347 1.00 91.62 85 ASN A N 1
ATOM 672 C CA . ASN A 1 85 ? 8.983 6.133 -6.354 1.00 91.62 85 ASN A CA 1
ATOM 673 C C . ASN A 1 85 ? 8.493 5.724 -4.955 1.00 91.62 85 ASN A C 1
ATOM 675 O O . ASN A 1 85 ? 7.374 5.224 -4.852 1.00 91.62 85 ASN A O 1
ATOM 679 N N . ILE A 1 86 ? 9.274 5.953 -3.891 1.00 92.94 86 ILE A N 1
ATOM 680 C CA . ILE A 1 86 ? 8.933 5.527 -2.520 1.00 92.94 86 ILE A CA 1
ATOM 681 C C . ILE A 1 86 ? 7.583 6.095 -2.080 1.00 92.94 86 ILE A C 1
ATOM 683 O O . ILE A 1 86 ? 6.731 5.354 -1.600 1.00 92.94 86 ILE A O 1
ATOM 687 N N . LYS A 1 87 ? 7.321 7.382 -2.341 1.00 94.62 87 LYS A N 1
ATOM 688 C CA . LYS A 1 87 ? 6.031 7.996 -1.985 1.00 94.62 87 LYS A CA 1
ATOM 689 C C . LYS A 1 87 ? 4.829 7.261 -2.592 1.00 94.62 87 LYS A C 1
ATOM 691 O O . LYS A 1 87 ? 3.782 7.170 -1.965 1.00 94.62 87 LYS A O 1
ATOM 696 N N . PHE A 1 88 ? 4.988 6.698 -3.792 1.00 96.00 88 PHE A N 1
ATOM 697 C CA . PHE A 1 88 ? 3.929 5.945 -4.459 1.00 96.00 88 PHE A CA 1
ATOM 698 C C . PHE A 1 88 ? 3.782 4.528 -3.894 1.00 96.00 88 PHE A C 1
ATOM 700 O O . PHE A 1 88 ? 2.683 3.992 -3.915 1.00 96.00 88 PHE A O 1
ATOM 707 N N . GLN A 1 89 ? 4.846 3.931 -3.351 1.00 95.44 89 GLN A N 1
ATOM 708 C CA . GLN A 1 89 ? 4.755 2.663 -2.614 1.00 95.44 89 GLN A CA 1
ATOM 709 C C . GLN A 1 89 ? 3.934 2.841 -1.334 1.00 95.44 89 GLN A C 1
ATOM 711 O O . GLN A 1 89 ? 3.052 2.032 -1.052 1.00 95.44 89 GLN A O 1
ATOM 716 N N . ASN A 1 90 ? 4.173 3.938 -0.612 1.00 97.25 90 ASN A N 1
ATOM 717 C CA . ASN A 1 90 ? 3.420 4.279 0.596 1.00 97.25 90 ASN A CA 1
ATOM 718 C C . ASN A 1 90 ? 1.928 4.427 0.281 1.00 97.25 90 ASN A C 1
ATOM 720 O O . ASN A 1 90 ? 1.096 3.819 0.946 1.00 97.25 90 ASN A O 1
ATOM 724 N N . ILE A 1 91 ? 1.618 5.144 -0.803 1.00 97.25 91 ILE A N 1
ATOM 725 C CA . ILE A 1 91 ? 0.260 5.318 -1.327 1.00 97.25 91 ILE A CA 1
ATOM 726 C C . ILE A 1 91 ? -0.434 3.977 -1.624 1.00 97.25 91 ILE A C 1
ATOM 728 O O . ILE A 1 91 ? -1.623 3.823 -1.349 1.00 97.25 91 ILE A O 1
ATOM 732 N N . VAL A 1 92 ? 0.267 3.012 -2.230 1.00 97.62 92 VAL A N 1
ATOM 733 C CA . VAL A 1 92 ? -0.338 1.703 -2.521 1.00 97.62 92 VAL A CA 1
ATOM 734 C C . VAL A 1 92 ? -0.718 1.003 -1.222 1.00 97.62 92 VAL A C 1
ATOM 736 O O . VAL A 1 92 ? -1.824 0.482 -1.123 1.00 97.62 92 VAL A O 1
ATOM 739 N N . VAL A 1 93 ? 0.172 1.000 -0.226 1.00 97.94 93 VAL A N 1
ATOM 740 C CA . VAL A 1 93 ? -0.098 0.359 1.068 1.00 97.94 93 VAL A CA 1
ATOM 741 C C . VAL A 1 93 ? -1.219 1.070 1.824 1.00 97.94 93 VAL A C 1
ATOM 743 O O . VAL A 1 93 ? -2.091 0.400 2.364 1.00 97.94 93 VAL A O 1
ATOM 746 N N . GLU A 1 94 ? -1.250 2.398 1.798 1.00 98.12 94 GLU A N 1
ATOM 747 C CA . GLU A 1 94 ? -2.343 3.195 2.360 1.00 98.12 94 GLU A CA 1
ATOM 748 C C . GLU A 1 94 ? -3.696 2.812 1.740 1.00 98.12 94 GLU A C 1
ATOM 750 O O . GLU A 1 94 ? -4.615 2.458 2.474 1.00 98.12 94 GLU A O 1
ATOM 755 N N . ILE A 1 95 ? -3.793 2.738 0.404 1.00 97.69 95 ILE A N 1
ATOM 756 C CA . ILE A 1 95 ? -5.013 2.282 -0.291 1.00 97.69 95 ILE A CA 1
ATOM 757 C C . ILE A 1 95 ? -5.414 0.867 0.129 1.00 97.69 95 ILE A C 1
ATOM 759 O O . ILE A 1 95 ? -6.602 0.594 0.306 1.00 97.69 95 ILE A O 1
ATOM 763 N N . LEU A 1 96 ? -4.445 -0.047 0.256 1.00 97.88 96 LEU A N 1
ATOM 764 C CA . LEU A 1 96 ? -4.724 -1.425 0.660 1.00 97.88 96 LEU A CA 1
ATOM 765 C C . LEU A 1 96 ? -5.360 -1.484 2.053 1.00 97.88 96 LEU A C 1
ATOM 767 O O . LEU A 1 96 ? -6.245 -2.309 2.266 1.00 97.88 96 LEU A O 1
ATOM 771 N N . ILE A 1 97 ? -4.924 -0.620 2.971 1.00 98.12 97 ILE A N 1
ATOM 772 C CA . ILE A 1 97 ? -5.455 -0.535 4.335 1.00 98.12 97 ILE A CA 1
ATOM 773 C C . ILE A 1 97 ? -6.829 0.148 4.325 1.00 98.12 97 ILE A C 1
ATOM 775 O O . ILE A 1 97 ? -7.804 -0.444 4.781 1.00 98.12 97 ILE A O 1
ATOM 779 N N . GLU A 1 98 ? -6.939 1.356 3.765 1.00 97.75 98 GLU A N 1
ATOM 780 C CA . GLU A 1 98 ? -8.181 2.149 3.777 1.00 97.75 98 GLU A CA 1
ATOM 781 C C . GLU A 1 98 ? -9.344 1.459 3.058 1.00 97.75 98 GLU A C 1
ATOM 783 O O . GLU A 1 98 ? -10.502 1.577 3.461 1.00 97.75 98 GLU A O 1
ATOM 788 N N . HIS A 1 99 ? -9.046 0.716 1.992 1.00 97.31 99 HIS A N 1
ATOM 789 C CA . HIS A 1 99 ? -10.048 0.050 1.165 1.00 97.31 99 HIS A CA 1
ATOM 790 C C . HIS A 1 99 ? -9.977 -1.475 1.254 1.00 97.31 99 HIS A C 1
ATOM 792 O O . HIS A 1 99 ? -10.432 -2.162 0.335 1.00 97.31 99 HIS A O 1
ATOM 798 N N . PHE A 1 100 ? -9.461 -2.008 2.367 1.00 97.44 100 PHE A N 1
ATOM 799 C CA . PHE A 1 100 ? -9.284 -3.445 2.582 1.00 97.44 100 PHE A CA 1
ATOM 800 C C . PHE A 1 100 ? -10.537 -4.254 2.236 1.00 97.44 100 PHE A C 1
ATOM 802 O O . PHE A 1 100 ? -10.477 -5.164 1.411 1.00 97.44 100 PHE A O 1
ATOM 809 N N . VAL A 1 101 ? -11.691 -3.878 2.799 1.00 95.69 101 VAL A N 1
ATOM 810 C CA . VAL A 1 101 ? -12.953 -4.595 2.571 1.00 95.69 101 VAL A CA 1
ATOM 811 C C . VAL A 1 101 ? -13.293 -4.617 1.083 1.00 95.69 101 VAL A C 1
ATOM 813 O O . VAL A 1 101 ? -13.549 -5.681 0.535 1.00 95.69 101 VAL A O 1
ATOM 816 N N . LYS A 1 102 ? -13.229 -3.476 0.390 1.00 94.00 102 LYS A N 1
ATOM 817 C CA . LYS A 1 102 ? -13.578 -3.392 -1.037 1.00 94.00 102 LYS A CA 1
ATOM 818 C C . LYS A 1 102 ? -12.631 -4.205 -1.922 1.00 94.00 102 LYS A C 1
ATOM 820 O O . LYS A 1 102 ? -13.090 -4.822 -2.875 1.00 94.00 102 LYS A O 1
ATOM 825 N N . ILE A 1 103 ? -11.339 -4.219 -1.602 1.00 95.06 103 ILE A N 1
ATOM 826 C CA . ILE A 1 103 ? -10.332 -4.957 -2.371 1.00 95.06 103 ILE A CA 1
ATOM 827 C C . ILE A 1 103 ? -10.471 -6.465 -2.143 1.00 95.06 103 ILE A C 1
ATOM 829 O O . ILE A 1 103 ? -10.397 -7.210 -3.106 1.00 95.06 103 ILE A O 1
ATOM 833 N N . TYR A 1 104 ? -10.696 -6.931 -0.912 1.00 93.44 104 TYR A N 1
ATOM 834 C CA . TYR A 1 104 ? -10.689 -8.368 -0.592 1.00 93.44 104 TYR A CA 1
ATOM 835 C C . TYR A 1 104 ? -12.082 -9.020 -0.507 1.00 93.44 104 TYR A C 1
ATOM 837 O O . TYR A 1 104 ? -12.171 -10.221 -0.269 1.00 93.44 104 TYR A O 1
ATOM 845 N N . SER A 1 105 ? -13.174 -8.280 -0.750 1.00 90.94 105 SER A N 1
ATOM 846 C CA . SER A 1 105 ? -14.540 -8.847 -0.797 1.00 90.94 105 SER A CA 1
ATOM 847 C C . SER A 1 105 ? -14.790 -9.768 -1.996 1.00 90.94 105 SER A C 1
ATOM 849 O O . SER A 1 105 ? -15.764 -10.516 -1.998 1.00 90.94 105 SER A O 1
ATOM 851 N N . GLY A 1 106 ? -13.943 -9.722 -3.024 1.00 88.75 106 GLY A N 1
ATOM 852 C CA . GLY A 1 106 ? -14.092 -10.547 -4.216 1.00 88.75 106 GLY A CA 1
ATOM 853 C C . GLY A 1 106 ? -13.163 -10.117 -5.351 1.00 88.75 106 GLY A C 1
ATOM 854 O O . GLY A 1 106 ? -12.601 -9.016 -5.307 1.00 88.75 106 GLY A O 1
ATOM 855 N N . PRO A 1 107 ? -12.968 -10.982 -6.363 1.00 87.31 107 PRO A N 1
ATOM 856 C CA . PRO A 1 107 ? -12.222 -10.609 -7.556 1.00 87.31 107 PRO A CA 1
ATOM 857 C C . PRO A 1 107 ? -12.879 -9.405 -8.251 1.00 87.31 107 PRO A C 1
ATOM 859 O O . PRO A 1 107 ? -14.098 -9.244 -8.168 1.00 87.31 107 PRO A O 1
ATOM 862 N N . PRO A 1 108 ? -12.097 -8.553 -8.934 1.00 84.50 108 PRO A N 1
ATOM 863 C CA . PRO A 1 108 ? -12.659 -7.489 -9.750 1.00 84.50 108 PRO A CA 1
ATOM 864 C C . PRO A 1 108 ? -13.590 -8.092 -10.807 1.00 84.50 108 PRO A C 1
ATOM 866 O O . PRO A 1 108 ? -13.207 -9.030 -11.504 1.00 84.50 108 PRO A O 1
ATOM 869 N N . GLU A 1 109 ? -14.799 -7.550 -10.935 1.00 77.38 109 GLU A N 1
ATOM 870 C CA . GLU A 1 109 ? -15.716 -7.889 -12.025 1.00 77.38 109 GLU A CA 1
ATOM 871 C C . GLU A 1 109 ? -15.022 -7.581 -13.367 1.00 77.38 109 GLU A C 1
ATOM 873 O O . GLU A 1 109 ? -14.762 -6.420 -13.682 1.00 77.38 109 GLU A O 1
ATOM 878 N N . GLU A 1 110 ? -14.718 -8.599 -14.181 1.00 60.38 110 GLU A N 1
ATOM 879 C CA . GLU A 1 110 ? -14.091 -8.421 -15.508 1.00 60.38 110 GLU A CA 1
ATOM 880 C C . GLU A 1 110 ? -15.023 -7.741 -16.540 1.00 60.38 110 GLU A C 1
ATOM 882 O O . GLU A 1 110 ? -14.635 -7.506 -17.685 1.00 60.38 110 GLU A O 1
ATOM 887 N N . SER A 1 111 ? -16.246 -7.367 -16.155 1.00 49.12 111 SER A N 1
ATOM 888 C CA . SER A 1 111 ? -17.272 -6.819 -17.048 1.00 49.12 111 SER A CA 1
ATOM 889 C C . SER A 1 111 ? -17.395 -5.293 -16.984 1.00 49.12 111 SER A C 1
ATOM 891 O O . SER A 1 111 ? -18.473 -4.743 -16.773 1.00 49.12 111 SER A O 1
ATOM 893 N N . ALA A 1 112 ? -16.298 -4.591 -17.231 1.00 44.59 112 ALA A N 1
ATOM 894 C CA . ALA A 1 112 ? -16.308 -3.325 -17.957 1.00 44.59 112 ALA A CA 1
ATOM 895 C C . ALA A 1 112 ? -14.870 -3.053 -18.383 1.00 44.59 112 ALA A C 1
ATOM 897 O O . ALA A 1 112 ? -13.951 -3.156 -17.572 1.00 44.59 112 ALA A O 1
ATOM 898 N N . ALA A 1 113 ? -14.672 -2.729 -19.659 1.00 51.41 113 ALA A N 1
ATOM 899 C CA . ALA A 1 113 ? -13.388 -2.280 -20.179 1.00 51.41 113 ALA A CA 1
ATOM 900 C C . ALA A 1 113 ? -12.700 -1.315 -19.189 1.00 51.41 113 ALA A C 1
ATOM 902 O O . ALA A 1 113 ? -13.400 -0.525 -18.545 1.00 51.41 113 ALA A O 1
ATOM 903 N N . PRO A 1 114 ? -11.356 -1.356 -19.062 1.00 57.44 114 PRO A N 1
ATOM 904 C CA . PRO A 1 114 ? -10.640 -0.462 -18.159 1.00 57.44 114 PRO A CA 1
ATOM 905 C C . PRO A 1 114 ? -11.143 0.969 -18.371 1.00 57.44 114 PRO A C 1
ATOM 907 O O . PRO A 1 114 ? -11.295 1.358 -19.536 1.00 57.44 114 PRO A O 1
ATOM 910 N N . PRO A 1 115 ? -11.431 1.742 -17.302 1.00 57.97 115 PRO A N 1
ATOM 911 C CA . PRO A 1 115 ? -11.833 3.130 -17.449 1.00 57.97 115 PRO A CA 1
ATOM 912 C C . PRO A 1 115 ? -10.734 3.809 -18.251 1.00 57.97 115 PRO A C 1
ATOM 914 O O . PRO A 1 115 ? -9.600 3.956 -17.788 1.00 57.97 115 PRO A O 1
ATOM 917 N N . VAL A 1 116 ? -11.056 4.108 -19.509 1.00 65.50 116 VAL A N 1
ATOM 918 C CA . VAL A 1 116 ? -10.135 4.744 -20.437 1.00 65.50 116 VAL A CA 1
ATOM 919 C C . VAL A 1 116 ? -9.677 6.014 -19.725 1.00 65.50 116 VAL A C 1
ATOM 921 O O . VAL A 1 116 ? -10.539 6.783 -19.285 1.00 65.50 116 VAL A O 1
ATOM 924 N N . PRO A 1 117 ? -8.361 6.229 -19.527 1.00 68.38 117 PRO A N 1
ATOM 925 C CA . PRO A 1 117 ? -7.890 7.463 -18.918 1.00 68.38 117 PRO A CA 1
ATOM 926 C C . PRO A 1 117 ? -8.518 8.631 -19.686 1.00 68.38 117 PRO A C 1
ATOM 928 O O . PRO A 1 117 ? -8.604 8.544 -20.918 1.00 68.38 117 PRO A O 1
ATOM 931 N N . PRO A 1 118 ? -9.003 9.687 -18.999 1.00 68.25 118 PRO A N 1
ATOM 932 C CA . PRO A 1 118 ? -9.663 10.799 -19.669 1.00 68.25 118 PRO A CA 1
ATOM 933 C C . PRO A 1 118 ? -8.787 11.251 -20.841 1.00 68.25 118 PRO A C 1
ATOM 935 O O . PRO A 1 118 ? -7.559 11.303 -20.677 1.00 68.25 118 PRO A O 1
ATOM 938 N N . PRO A 1 119 ? -9.370 11.525 -22.026 1.00 57.66 119 PRO A N 1
ATOM 939 C CA . PRO A 1 119 ? -8.595 11.933 -23.184 1.00 57.66 119 PRO A CA 1
ATOM 940 C C . PRO A 1 119 ? -7.672 13.061 -22.748 1.00 57.66 119 PRO A C 1
ATOM 942 O O . PRO A 1 119 ? -8.147 14.076 -22.232 1.00 57.66 119 PRO A O 1
ATOM 945 N N . ARG A 1 120 ? -6.353 12.883 -22.911 1.00 62.34 120 ARG A N 1
ATOM 946 C CA . ARG A 1 120 ? -5.421 14.006 -22.798 1.00 62.34 120 ARG A CA 1
ATOM 947 C C . ARG A 1 120 ? -5.976 15.077 -23.721 1.00 62.34 120 ARG A C 1
ATOM 949 O O . ARG A 1 120 ? -5.978 14.876 -24.935 1.00 62.34 120 ARG A O 1
ATOM 956 N N . VAL A 1 121 ? -6.492 16.163 -23.142 1.00 56.16 121 VAL A N 1
ATOM 957 C CA . VAL A 1 121 ? -6.974 17.318 -23.894 1.00 56.16 121 VAL A CA 1
ATOM 958 C C . VAL A 1 121 ? -5.855 17.661 -24.860 1.00 56.16 121 VAL A C 1
ATOM 960 O O . VAL A 1 121 ? -4.738 17.970 -24.440 1.00 56.16 121 VAL A O 1
ATOM 963 N N . THR A 1 122 ? -6.126 17.482 -26.152 1.00 54.69 122 THR A N 1
ATOM 964 C CA . THR A 1 122 ? -5.167 17.730 -27.222 1.00 54.69 122 THR A CA 1
ATOM 965 C C . THR A 1 122 ? -4.535 19.086 -26.976 1.00 54.69 122 THR A C 1
ATOM 967 O O . THR A 1 122 ? -5.261 20.071 -26.804 1.00 54.69 122 THR A O 1
ATOM 970 N N . ALA A 1 123 ? -3.201 19.126 -26.931 1.00 58.16 123 ALA A N 1
ATOM 971 C CA . ALA A 1 123 ? -2.449 20.363 -26.823 1.00 58.16 123 ALA A CA 1
ATOM 972 C C . ALA A 1 123 ? -3.046 21.377 -27.806 1.00 58.16 123 ALA A C 1
ATOM 974 O O . ALA A 1 123 ? -3.105 21.122 -29.013 1.00 58.16 123 ALA A O 1
ATOM 975 N N . ARG A 1 124 ? -3.560 22.496 -27.280 1.00 55.25 124 ARG A N 1
ATOM 976 C CA . ARG A 1 124 ? -4.064 23.592 -28.107 1.00 55.25 124 ARG A CA 1
ATOM 977 C C . ARG A 1 124 ? -2.952 23.941 -29.092 1.00 55.25 124 ARG A C 1
ATOM 979 O O . ARG A 1 124 ? -1.861 24.317 -28.671 1.00 55.25 124 ARG A O 1
ATOM 986 N N . ARG A 1 125 ? -3.213 23.784 -30.394 1.00 55.19 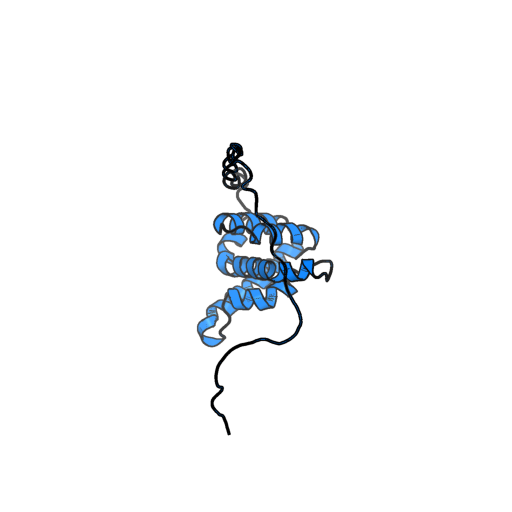125 ARG A N 1
ATOM 987 C CA . ARG A 1 125 ? -2.309 24.250 -31.450 1.00 55.19 125 ARG A CA 1
ATOM 988 C C . ARG A 1 125 ? -2.074 25.743 -31.229 1.00 55.19 125 ARG A C 1
ATOM 990 O O . ARG A 1 125 ? -2.938 26.556 -31.553 1.00 55.19 125 ARG A O 1
ATOM 997 N N . HIS A 1 126 ? -0.921 26.104 -30.675 1.00 60.44 126 HIS A N 1
ATOM 998 C CA . HIS A 1 126 ? -0.440 27.474 -30.751 1.00 60.44 126 HIS A CA 1
ATOM 999 C C . HIS A 1 126 ? -0.250 27.791 -32.234 1.00 60.44 126 HIS A C 1
ATOM 1001 O O . HIS A 1 126 ? 0.522 27.127 -32.927 1.00 60.44 126 HIS A O 1
ATOM 1007 N N . LYS A 1 127 ? -0.996 28.778 -32.740 1.00 55.47 127 LYS A N 1
ATOM 1008 C CA . LYS A 1 127 ? -0.700 29.357 -34.050 1.00 55.47 127 LYS A CA 1
ATOM 1009 C C . LYS A 1 127 ? 0.714 29.949 -33.969 1.00 55.47 127 LYS A C 1
ATOM 1011 O O . LYS A 1 127 ? 1.001 30.633 -32.983 1.00 55.47 127 LYS A O 1
ATOM 1016 N N . PRO A 1 128 ? 1.592 29.696 -34.952 1.00 53.88 128 PRO A N 1
ATOM 1017 C CA . PRO A 1 128 ? 2.905 30.319 -34.967 1.00 53.88 128 PRO A CA 1
ATOM 1018 C C . PRO A 1 128 ? 2.720 31.837 -35.021 1.00 53.88 128 PRO A C 1
ATOM 1020 O O . PRO A 1 128 ? 1.963 32.354 -35.844 1.00 53.88 128 PRO A O 1
AT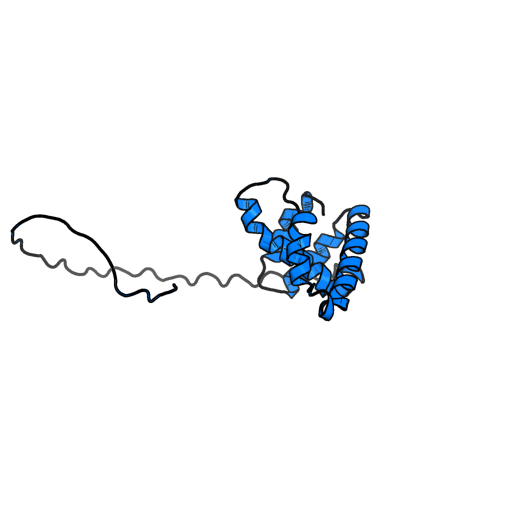OM 1023 N N . ILE A 1 129 ? 3.379 32.547 -34.108 1.00 54.88 129 ILE A N 1
ATOM 1024 C CA . ILE A 1 129 ? 3.423 34.006 -34.127 1.00 54.88 129 ILE A CA 1
ATOM 1025 C C . ILE A 1 129 ? 4.283 34.381 -35.334 1.00 54.88 129 ILE A C 1
ATOM 1027 O O . ILE A 1 129 ? 5.494 34.177 -35.338 1.00 54.88 129 ILE A O 1
ATOM 1031 N N . THR A 1 130 ? 3.652 34.886 -36.390 1.00 63.16 130 THR A N 1
ATOM 1032 C CA . THR A 1 130 ? 4.355 35.466 -37.533 1.00 63.16 130 THR A CA 1
ATOM 1033 C C . THR A 1 130 ? 5.113 36.705 -37.063 1.00 63.16 130 THR A C 1
ATOM 1035 O O . THR A 1 130 ? 4.496 37.674 -36.617 1.00 63.16 130 THR A O 1
ATOM 1038 N N . ILE A 1 131 ? 6.445 36.686 -37.160 1.00 55.12 131 ILE A N 1
ATOM 1039 C CA . ILE A 1 131 ? 7.285 37.874 -36.971 1.00 55.12 131 ILE A CA 1
ATOM 1040 C C . ILE A 1 131 ? 7.033 38.799 -38.163 1.00 55.12 131 ILE A C 1
ATOM 1042 O O . ILE A 1 131 ? 7.668 38.699 -39.213 1.00 55.12 131 ILE A O 1
ATOM 1046 N N . SER A 1 132 ? 6.071 39.705 -38.015 1.00 51.81 132 SER A N 1
ATOM 1047 C CA . SER A 1 132 ? 5.990 40.887 -38.864 1.00 51.81 132 SER A CA 1
ATOM 1048 C C . SER A 1 132 ? 7.251 41.707 -38.612 1.00 51.81 132 SER A C 1
ATOM 1050 O O . SER A 1 132 ? 7.483 42.166 -37.493 1.00 51.81 132 SER A O 1
ATOM 1052 N N . LYS A 1 133 ? 8.084 41.822 -39.651 1.00 54.50 133 LYS A N 1
ATOM 1053 C CA . LYS A 1 133 ? 9.335 42.589 -39.714 1.00 54.50 133 LYS A CA 1
ATOM 1054 C C . LYS A 1 133 ? 9.220 43.910 -38.938 1.00 54.50 133 LYS A C 1
ATOM 1056 O O . LYS A 1 133 ? 8.675 44.885 -39.449 1.00 54.50 133 LYS A O 1
ATOM 1061 N N . ARG A 1 134 ? 9.754 43.959 -37.715 1.00 47.31 134 ARG A N 1
ATOM 1062 C CA . ARG A 1 134 ? 10.095 45.232 -37.071 1.00 47.31 134 ARG A CA 1
ATOM 1063 C C . ARG A 1 134 ? 11.414 45.700 -37.673 1.00 47.31 134 ARG A C 1
ATOM 1065 O O . ARG A 1 134 ? 12.392 44.959 -37.641 1.00 47.31 134 ARG A O 1
ATOM 1072 N N . LEU A 1 135 ? 11.409 46.904 -38.244 1.00 45.56 135 LEU A N 1
ATOM 1073 C CA . LEU A 1 135 ? 12.615 47.590 -38.700 1.00 45.56 135 LEU A CA 1
ATOM 1074 C C . LEU A 1 135 ? 13.633 47.672 -37.554 1.00 45.56 135 LEU A C 1
ATOM 1076 O O . LEU A 1 135 ? 13.297 48.100 -36.448 1.00 45.56 135 LEU A O 1
ATOM 1080 N N . LEU A 1 136 ? 14.869 47.262 -37.845 1.00 40.78 136 LEU A N 1
ATOM 1081 C CA . LEU A 1 136 ? 16.027 47.471 -36.983 1.00 40.78 136 LEU A CA 1
ATOM 1082 C C . LEU A 1 136 ? 16.234 48.974 -36.798 1.00 40.78 136 LEU A C 1
ATOM 1084 O O . LEU A 1 136 ? 16.433 49.703 -37.766 1.00 40.78 136 LEU A O 1
ATOM 1088 N N . ARG A 1 137 ? 16.175 49.434 -35.549 1.00 42.25 137 ARG A N 1
ATOM 1089 C CA . ARG A 1 137 ? 16.581 50.789 -35.188 1.00 42.25 137 ARG A CA 1
ATOM 1090 C C . ARG A 1 137 ? 18.077 50.758 -34.890 1.00 42.25 137 ARG A C 1
ATOM 1092 O O . ARG A 1 137 ? 18.492 50.092 -33.944 1.00 42.25 137 ARG A O 1
ATOM 1099 N N . GLU A 1 138 ? 18.862 51.440 -35.718 1.00 40.53 138 GLU A N 1
ATOM 1100 C CA . GLU A 1 138 ? 20.300 51.634 -35.520 1.00 40.53 138 GLU A CA 1
ATOM 1101 C C . GLU A 1 138 ? 20.564 52.292 -34.162 1.00 40.53 138 GLU A C 1
ATOM 1103 O O . GLU A 1 138 ? 19.916 53.279 -33.798 1.00 40.53 138 GLU A O 1
ATOM 1108 N N . ARG A 1 139 ? 21.509 51.734 -33.397 1.00 36.22 139 ARG A N 1
ATOM 1109 C CA . ARG A 1 139 ? 21.991 52.340 -32.156 1.00 36.22 139 ARG A CA 1
ATOM 1110 C C . ARG A 1 139 ? 23.432 52.786 -32.359 1.00 36.22 139 ARG A C 1
ATOM 1112 O O . ARG A 1 139 ? 24.337 51.970 -32.485 1.00 36.22 139 ARG A O 1
ATOM 1119 N N . THR A 1 140 ? 23.591 54.101 -32.412 1.00 34.38 140 THR A N 1
ATOM 1120 C CA . THR A 1 140 ? 24.851 54.840 -32.452 1.00 34.38 140 THR A CA 1
ATOM 1121 C C . THR A 1 140 ? 25.764 54.483 -31.279 1.00 34.38 140 THR A C 1
ATOM 1123 O O . THR A 1 140 ? 25.321 54.393 -30.133 1.00 34.38 140 THR A O 1
ATOM 1126 N N . VAL A 1 141 ? 27.043 54.309 -31.610 1.00 41.47 141 VAL A N 1
ATOM 1127 C CA . VAL A 1 141 ? 28.183 54.028 -30.729 1.00 41.47 141 VAL A CA 1
ATOM 1128 C C . VAL A 1 141 ? 28.512 55.247 -29.873 1.00 41.47 141 VAL A C 1
ATOM 1130 O O . VAL A 1 141 ? 28.703 56.317 -30.438 1.00 41.47 141 VAL A O 1
ATOM 1133 N N . PHE A 1 142 ? 28.689 55.070 -28.561 1.00 31.67 142 PHE A N 1
ATOM 1134 C CA . PHE A 1 142 ? 29.571 55.926 -27.760 1.00 31.67 142 PHE A CA 1
ATOM 1135 C C . PHE A 1 142 ? 30.298 55.103 -26.679 1.00 31.67 142 PHE A C 1
ATOM 1137 O O . PHE A 1 142 ? 29.679 54.406 -25.879 1.00 31.67 142 PHE A O 1
ATOM 1144 N N . TYR A 1 143 ? 31.630 55.189 -26.741 1.00 31.06 143 TYR A N 1
ATOM 1145 C CA . TYR A 1 143 ? 32.665 54.842 -25.749 1.00 31.06 143 TYR A CA 1
ATOM 1146 C C . TYR A 1 143 ? 32.330 55.551 -24.405 1.00 31.06 143 TYR A C 1
ATOM 1148 O O . TYR A 1 143 ? 31.733 56.621 -24.460 1.00 31.06 143 TYR A O 1
ATOM 1156 N N . THR A 1 144 ? 32.605 55.053 -23.189 1.00 29.84 144 THR A N 1
ATOM 1157 C CA . THR A 1 144 ? 33.930 54.925 -22.544 1.00 29.84 144 THR A CA 1
ATOM 1158 C C . THR A 1 144 ? 33.858 54.080 -21.240 1.00 29.84 144 THR A C 1
ATOM 1160 O O . THR A 1 144 ? 32.805 54.050 -20.613 1.00 29.84 144 THR A O 1
ATOM 1163 N N . SER A 1 145 ? 35.010 53.503 -20.825 1.00 29.77 145 SER A N 1
ATOM 1164 C CA . SER A 1 145 ? 35.553 53.300 -19.441 1.00 29.77 145 SER A CA 1
ATOM 1165 C C . SER A 1 145 ? 34.696 52.628 -18.341 1.00 29.77 145 SER A C 1
ATOM 1167 O O . SER A 1 145 ? 33.558 53.016 -18.146 1.00 29.77 145 SER A O 1
ATOM 1169 N N . SER A 1 146 ? 35.148 51.772 -17.417 1.00 31.73 146 SER A N 1
ATOM 1170 C CA . SER A 1 146 ? 36.366 51.002 -17.093 1.00 31.73 146 SER A CA 1
ATOM 1171 C C . SER A 1 146 ? 36.150 50.500 -15.645 1.00 31.73 146 SER A C 1
ATOM 1173 O O . SER A 1 146 ? 35.818 51.361 -14.838 1.00 31.73 146 SER A O 1
ATOM 1175 N N . LEU A 1 147 ? 36.424 49.214 -15.338 1.00 32.50 147 LEU A N 1
ATOM 1176 C CA . LEU A 1 147 ? 36.769 48.635 -14.004 1.00 32.50 147 LEU A CA 1
ATOM 1177 C C . LEU A 1 147 ? 35.726 48.796 -12.861 1.00 32.50 147 LEU A C 1
ATOM 1179 O O . LEU A 1 147 ? 35.032 49.794 -12.790 1.00 32.50 147 LEU A O 1
ATOM 1183 N N . ASP A 1 148 ? 35.576 47.961 -11.838 1.00 29.88 148 ASP A N 1
ATOM 1184 C CA . ASP A 1 148 ? 35.832 46.560 -11.487 1.00 29.88 148 ASP A CA 1
ATOM 1185 C C . ASP A 1 148 ? 35.095 46.362 -10.127 1.00 29.88 148 ASP A C 1
ATOM 1187 O O . ASP A 1 148 ? 34.865 47.344 -9.423 1.00 29.88 148 ASP A O 1
ATOM 1191 N N . GLU A 1 149 ? 34.723 45.123 -9.790 1.00 33.16 149 GLU A N 1
ATOM 1192 C CA . GLU A 1 149 ? 34.398 44.589 -8.441 1.00 33.16 149 GLU A CA 1
ATOM 1193 C C . GLU A 1 149 ? 33.311 45.213 -7.517 1.00 33.16 149 GLU A C 1
ATOM 1195 O O . GLU A 1 149 ? 33.418 46.339 -7.037 1.00 33.16 149 GLU A O 1
ATOM 1200 N N . SER A 1 150 ? 32.343 44.376 -7.089 1.00 32.38 150 SER A N 1
ATOM 1201 C CA . SER A 1 150 ? 32.148 43.918 -5.679 1.00 32.38 150 SER A CA 1
ATOM 1202 C C . SER A 1 150 ? 30.681 43.589 -5.315 1.00 32.38 150 SER A C 1
ATOM 1204 O O . SER A 1 150 ? 29.778 44.385 -5.551 1.00 32.38 150 SER A O 1
ATOM 1206 N N . GLU A 1 151 ? 30.508 42.386 -4.745 1.00 31.80 151 GLU A N 1
ATOM 1207 C CA . GLU A 1 151 ? 29.455 41.797 -3.877 1.00 31.80 151 GLU A CA 1
ATOM 1208 C C . GLU A 1 151 ? 28.162 42.600 -3.581 1.00 31.80 151 GLU A C 1
ATOM 1210 O O . GLU A 1 151 ? 28.182 43.769 -3.220 1.00 31.80 151 GLU A O 1
ATOM 1215 N N . ALA A 1 152 ? 26.949 42.057 -3.760 1.00 32.53 152 ALA A N 1
ATOM 1216 C CA . ALA A 1 152 ? 26.287 41.016 -2.948 1.00 32.53 152 ALA A CA 1
ATOM 1217 C C . ALA A 1 152 ? 26.244 41.329 -1.430 1.00 32.53 152 ALA A C 1
ATOM 1219 O O . ALA A 1 152 ? 27.236 41.733 -0.858 1.00 32.53 152 ALA A O 1
ATOM 1220 N N . ILE A 1 153 ? 25.188 41.143 -0.639 1.00 33.91 153 ILE A N 1
ATOM 1221 C CA . ILE A 1 153 ? 23.775 40.783 -0.784 1.00 33.91 153 ILE A CA 1
ATOM 1222 C C . ILE A 1 153 ? 23.158 41.088 0.608 1.00 33.91 153 ILE A C 1
ATOM 1224 O O . ILE A 1 153 ? 23.793 40.858 1.629 1.00 33.91 153 ILE A O 1
ATOM 1228 N N . LEU A 1 154 ? 21.924 41.597 0.604 1.00 36.03 154 LEU A N 1
ATOM 1229 C CA . LEU A 1 154 ? 20.858 41.529 1.620 1.00 36.03 154 LEU A CA 1
ATOM 1230 C C . LEU A 1 154 ? 21.125 41.732 3.135 1.00 36.03 154 LEU A C 1
ATOM 1232 O O . LEU A 1 154 ? 21.662 40.890 3.840 1.00 36.03 154 LEU A O 1
ATOM 1236 N N . THR A 1 155 ? 20.496 42.807 3.628 1.00 35.41 155 THR A N 1
ATOM 1237 C CA . THR A 1 155 ? 19.532 42.867 4.752 1.00 35.41 155 THR A CA 1
ATOM 1238 C C . THR A 1 155 ? 19.649 41.873 5.914 1.00 35.41 155 THR A C 1
ATOM 1240 O O . THR A 1 155 ? 19.243 40.724 5.798 1.00 35.41 155 THR A O 1
ATOM 1243 N N . GLY A 1 156 ? 19.893 42.441 7.100 1.00 34.66 156 GLY A N 1
ATOM 1244 C CA . GLY A 1 156 ? 18.801 42.595 8.070 1.00 34.66 156 GLY A CA 1
ATOM 1245 C C . GLY A 1 156 ? 18.669 41.521 9.148 1.00 34.66 156 GLY A C 1
ATOM 1246 O O . GLY A 1 156 ? 17.748 40.718 9.099 1.00 34.66 156 GLY A O 1
ATOM 1247 N N . CYS A 1 157 ? 19.535 41.643 10.156 1.00 39.12 157 CYS A N 1
ATOM 1248 C CA . CYS A 1 157 ? 19.298 41.425 11.590 1.00 39.12 157 CYS A CA 1
ATOM 1249 C C . CYS A 1 157 ? 18.641 40.111 12.053 1.00 39.12 157 CYS A C 1
ATOM 1251 O O . CYS A 1 157 ? 17.420 39.996 12.149 1.00 39.12 157 CYS A O 1
ATOM 1253 N N . GLU A 1 158 ? 19.488 39.205 12.546 1.00 37.00 158 GLU A N 1
ATOM 1254 C CA . GLU A 1 158 ? 19.153 38.316 13.659 1.00 37.00 158 GLU A CA 1
ATOM 1255 C C . GLU A 1 158 ? 18.953 39.115 14.961 1.00 37.00 158 GLU A C 1
ATOM 1257 O O . GLU A 1 158 ? 19.609 40.128 15.213 1.00 37.00 158 GLU A O 1
ATOM 1262 N N . SER A 1 159 ? 18.071 38.627 15.831 1.00 37.62 159 SER A N 1
ATOM 1263 C CA . SER A 1 159 ? 18.060 38.976 17.251 1.00 37.62 159 SER A CA 1
ATOM 1264 C C . SER A 1 159 ? 17.910 37.713 18.098 1.00 37.62 159 SER A C 1
ATOM 1266 O O . SER A 1 159 ? 16.826 37.156 18.207 1.00 37.62 159 SER A O 1
ATOM 1268 N N . ILE A 1 160 ? 19.059 37.337 18.670 1.00 35.69 160 ILE A N 1
ATOM 1269 C CA . ILE A 1 160 ? 19.339 36.913 20.052 1.00 35.69 160 ILE A CA 1
ATOM 1270 C C . ILE A 1 160 ? 18.679 35.625 20.573 1.00 35.69 160 ILE A C 1
ATOM 1272 O O . ILE A 1 160 ? 17.493 35.584 20.889 1.00 35.69 160 ILE A O 1
ATOM 1276 N N . LEU A 1 161 ? 19.546 34.655 20.881 1.00 33.28 161 LEU A N 1
ATOM 1277 C CA . LEU A 1 161 ? 19.443 33.832 22.084 1.00 33.28 161 LEU A CA 1
ATOM 1278 C C . LEU A 1 161 ? 20.808 33.852 22.801 1.00 33.28 161 LEU A C 1
ATOM 1280 O O . LEU A 1 161 ? 21.836 33.614 22.165 1.00 33.28 161 LEU A O 1
ATOM 1284 N N . ILE A 1 162 ? 20.798 34.187 24.096 1.00 47.16 162 ILE A N 1
ATOM 1285 C CA . ILE A 1 162 ? 21.812 33.739 25.066 1.00 47.16 162 ILE A CA 1
ATOM 1286 C C . ILE A 1 162 ? 21.344 32.382 25.578 1.00 47.16 162 ILE A C 1
ATOM 1288 O O . ILE A 1 162 ? 20.137 32.298 25.906 1.00 47.16 162 ILE A O 1
#

Secondary structure (DSSP, 8-state):
--HHHHHHHHHHHT-S-HHHHHHHHHHHHHTS-HHHHHHHHHHHHHHHHHHHTHHHH---HHHHHHHHHHHHT--SS--HHHHTTHHHHHHHHHHHHHTHHHHHSS-----S---PPPP------PPP-----PPP--------------------------

Radius of gyration: 27.71 Å; chains: 1; bounding box: 54×74×65 Å